Protein AF-A0A7W1BH94-F1 (afdb_monomer_lite)

Radius of gyration: 22.8 Å; chains: 1; bounding box: 73×37×32 Å

Foldseek 3Di:
DDDDDDDDDPPDDPPPPCPDPPPPDPDFAFPDADPVGDTDTDDDDPDQWDDCVRLVDPDIDGCPPCDDPVCDPPDSCNVVVVVD

Sequence (84 aa):
MRLGAVRVTAEGAPRQLSLLPEQARPALRILDQRERGTRFIRLSVRSVLNSPATTGMGFWSVNPYVGCEFGCTYCYARDTHRYT

pLDDT: mean 72.52, std 15.75, range [35.16, 91.88]

Structure (mmCIF, N/CA/C/O backbone):
data_AF-A0A7W1BH94-F1
#
_entry.id   AF-A0A7W1BH94-F1
#
loop_
_atom_site.group_PDB
_atom_site.id
_atom_site.type_symbol
_atom_site.label_atom_id
_atom_site.label_alt_id
_atom_site.label_comp_id
_atom_site.label_asym_id
_atom_site.label_entity_id
_atom_site.label_seq_id
_atom_site.pdbx_PDB_ins_code
_atom_site.Cartn_x
_atom_site.Cartn_y
_atom_site.Cartn_z
_atom_site.occupancy
_atom_site.B_iso_or_equiv
_atom_site.auth_seq_id
_atom_site.auth_comp_id
_atom_site.auth_asym_id
_atom_site.auth_atom_id
_atom_site.pdbx_PDB_model_num
ATOM 1 N N . MET A 1 1 ? -59.862 -28.172 5.798 1.00 36.91 1 MET A N 1
ATOM 2 C CA . MET A 1 1 ? -59.820 -27.197 6.913 1.00 36.91 1 MET A CA 1
ATOM 3 C C . MET A 1 1 ? -58.737 -26.175 6.583 1.00 36.91 1 MET A C 1
ATOM 5 O O . MET A 1 1 ? -57.712 -26.569 6.046 1.00 36.91 1 MET A O 1
ATOM 9 N N . ARG A 1 2 ? -59.041 -24.882 6.730 1.00 44.12 2 ARG A N 1
ATOM 10 C CA . ARG A 1 2 ? -58.340 -23.740 6.112 1.00 44.12 2 ARG A CA 1
ATOM 11 C C . ARG A 1 2 ? -56.906 -23.569 6.639 1.00 44.12 2 ARG A C 1
ATOM 13 O O . ARG A 1 2 ? -56.701 -23.629 7.845 1.00 44.12 2 ARG A O 1
ATOM 20 N N . LEU A 1 3 ? -55.950 -23.313 5.739 1.00 40.53 3 LEU A N 1
ATOM 21 C CA . LEU A 1 3 ? -54.586 -22.894 6.079 1.00 40.53 3 LEU A CA 1
ATOM 22 C C . LEU A 1 3 ? -54.659 -21.530 6.783 1.00 40.53 3 LEU A C 1
ATOM 24 O O . LEU A 1 3 ? -55.002 -20.523 6.165 1.00 40.53 3 LEU A O 1
ATOM 28 N N . GLY A 1 4 ? -54.419 -21.520 8.095 1.00 35.16 4 GLY A N 1
ATOM 29 C CA . GLY A 1 4 ? -54.339 -20.300 8.893 1.00 35.16 4 GLY A CA 1
ATOM 30 C C . GLY A 1 4 ? -53.096 -19.497 8.518 1.00 35.16 4 GLY A C 1
ATOM 31 O O . GLY A 1 4 ? -52.012 -20.058 8.378 1.00 35.16 4 GLY A O 1
ATOM 32 N N . ALA A 1 5 ? -53.266 -18.187 8.342 1.00 54.91 5 ALA A N 1
ATOM 33 C CA . ALA A 1 5 ? -52.187 -17.256 8.046 1.00 54.91 5 ALA A CA 1
ATOM 34 C C . ALA A 1 5 ? -51.103 -17.326 9.133 1.00 54.91 5 ALA A C 1
ATOM 36 O O . ALA A 1 5 ? -51.326 -16.922 10.277 1.00 54.91 5 ALA A O 1
ATOM 37 N N . VAL A 1 6 ? -49.926 -17.830 8.762 1.00 48.91 6 VAL A N 1
ATOM 38 C CA . VAL A 1 6 ? -48.729 -17.767 9.601 1.00 48.91 6 VAL A CA 1
ATOM 39 C C . VAL A 1 6 ? -48.297 -16.306 9.660 1.00 48.91 6 VAL A C 1
ATOM 41 O O . VAL A 1 6 ? -47.849 -15.730 8.670 1.00 48.91 6 VAL A O 1
ATOM 44 N N . ARG A 1 7 ? -48.484 -15.685 10.825 1.00 49.16 7 ARG A N 1
ATOM 45 C CA . ARG A 1 7 ? -47.924 -14.369 11.130 1.00 49.16 7 ARG A CA 1
ATOM 46 C C . ARG A 1 7 ? -46.425 -14.539 11.346 1.00 49.16 7 ARG A C 1
ATOM 48 O O . ARG A 1 7 ? -46.016 -15.239 12.266 1.00 49.16 7 ARG A O 1
ATOM 55 N N . VAL A 1 8 ? -45.626 -13.902 10.494 1.00 48.62 8 VAL A N 1
ATOM 56 C CA . VAL A 1 8 ? -44.177 -13.792 10.681 1.00 48.62 8 VAL A CA 1
ATOM 57 C C . VAL A 1 8 ? -43.947 -12.884 11.886 1.00 48.62 8 VAL A C 1
ATOM 59 O O . VAL A 1 8 ? -44.175 -11.677 11.812 1.00 48.62 8 VAL A O 1
ATOM 62 N N . THR A 1 9 ? -43.560 -13.466 13.017 1.00 48.62 9 THR A N 1
ATOM 63 C CA . THR A 1 9 ? -43.070 -12.698 14.160 1.00 48.62 9 THR A CA 1
ATOM 64 C C . THR A 1 9 ? -41.659 -12.215 13.837 1.00 48.62 9 THR A C 1
ATOM 66 O O . THR A 1 9 ? -40.813 -12.970 13.359 1.00 48.62 9 THR A O 1
ATOM 69 N N . ALA A 1 10 ? -41.407 -10.927 14.054 1.00 52.00 10 ALA A N 1
ATOM 70 C CA . ALA A 1 10 ? -40.132 -10.265 13.784 1.00 52.00 10 ALA A CA 1
ATOM 71 C C . ALA A 1 10 ? -39.042 -10.620 14.822 1.00 52.00 10 ALA A C 1
ATOM 73 O O . ALA A 1 10 ? -38.284 -9.754 15.244 1.00 52.00 10 ALA A O 1
ATOM 74 N N . GLU A 1 11 ? -38.964 -11.879 15.260 1.00 46.88 11 GLU A N 1
ATOM 75 C CA . GLU A 1 11 ? -38.025 -12.326 16.306 1.00 46.88 11 GLU A CA 1
ATOM 76 C C . GLU A 1 11 ? -36.824 -13.112 15.759 1.00 46.88 11 GLU A C 1
ATOM 78 O O . GLU A 1 11 ? -36.075 -13.741 16.501 1.00 46.88 11 GLU A O 1
ATOM 83 N N . GLY A 1 12 ? -36.585 -13.046 14.450 1.00 46.16 12 GLY A N 1
ATOM 84 C CA . GLY A 1 12 ? -35.378 -13.579 13.830 1.00 46.16 12 GLY A CA 1
ATOM 85 C C . GLY A 1 12 ? -34.605 -12.464 13.151 1.00 46.16 12 GLY A C 1
ATOM 86 O O . GLY A 1 12 ? -34.983 -12.046 12.059 1.00 46.16 12 GLY A O 1
ATOM 87 N N . ALA A 1 13 ? -33.511 -12.003 13.764 1.00 48.06 13 ALA A N 1
ATOM 88 C CA . ALA A 1 13 ? -32.508 -11.215 13.052 1.00 48.06 13 ALA A CA 1
ATOM 89 C C . ALA A 1 13 ? -32.159 -11.937 11.736 1.00 48.06 13 ALA A C 1
ATOM 91 O O . ALA A 1 13 ? -32.037 -13.169 11.761 1.00 48.06 13 ALA A O 1
ATOM 92 N N . PRO A 1 14 ? -32.024 -11.227 10.599 1.00 45.12 14 PRO A N 1
ATOM 93 C CA . PRO A 1 14 ? -31.718 -11.860 9.325 1.00 45.12 14 PRO A CA 1
ATOM 94 C C . PRO A 1 14 ? -30.398 -12.616 9.473 1.00 45.12 14 PRO A C 1
ATOM 96 O O . PRO A 1 14 ? -29.319 -12.028 9.509 1.00 45.12 14 PRO A O 1
ATOM 99 N N . ARG A 1 15 ? -30.484 -13.942 9.615 1.00 55.31 15 ARG A N 1
ATOM 100 C CA . ARG A 1 15 ? -29.323 -14.824 9.618 1.00 55.31 15 ARG A CA 1
ATOM 101 C C . ARG A 1 15 ? -28.855 -14.919 8.180 1.00 55.31 15 ARG A C 1
ATOM 103 O O . ARG A 1 15 ? -29.263 -15.815 7.446 1.00 55.31 15 ARG A O 1
ATOM 110 N N . GLN A 1 16 ? -28.043 -13.948 7.772 1.00 59.31 16 GLN A N 1
ATOM 111 C CA . GLN A 1 16 ? -27.253 -14.058 6.560 1.00 59.31 16 GLN A CA 1
ATOM 112 C C . GLN A 1 16 ? -26.481 -15.373 6.659 1.00 59.31 16 GLN A C 1
ATOM 114 O O . GLN A 1 16 ? -25.642 -15.532 7.542 1.00 59.31 16 GLN A O 1
ATOM 119 N N . LEU A 1 17 ? -26.849 -16.351 5.826 1.00 55.41 17 LEU A N 1
ATOM 120 C CA . LEU A 1 17 ? -26.165 -17.636 5.778 1.00 55.41 17 LEU A CA 1
ATOM 121 C C . LEU A 1 17 ? -24.688 -17.358 5.493 1.00 55.41 17 LEU A C 1
ATOM 123 O O . LEU A 1 17 ? -24.349 -16.822 4.436 1.00 55.41 17 LEU A O 1
ATOM 127 N N . SER A 1 18 ? -23.821 -17.707 6.441 1.00 63.09 18 SER A N 1
ATOM 128 C CA . SER A 1 18 ? -22.372 -17.611 6.301 1.00 63.09 18 SER A CA 1
ATOM 129 C C . SER A 1 18 ? -21.907 -18.640 5.268 1.00 63.09 18 SER A C 1
ATOM 131 O O . SER A 1 18 ? -21.484 -19.739 5.609 1.00 63.09 18 SER A O 1
ATOM 133 N N . LEU A 1 19 ? -22.022 -18.300 3.980 1.00 61.28 19 LEU A N 1
ATOM 134 C CA . LEU A 1 19 ? -21.558 -19.124 2.853 1.00 61.28 19 LEU A CA 1
ATOM 135 C C . LEU A 1 19 ? -20.027 -19.268 2.810 1.00 61.28 19 LEU A C 1
ATOM 137 O O . LEU A 1 19 ? -19.491 -19.965 1.953 1.00 61.28 19 LEU A O 1
ATOM 141 N N . LEU A 1 20 ? -19.320 -18.614 3.729 1.00 59.81 20 LEU A N 1
ATOM 142 C CA . LEU A 1 20 ? -17.883 -18.705 3.904 1.00 59.81 20 LEU A CA 1
ATOM 143 C C . LEU A 1 20 ? -17.611 -19.069 5.366 1.00 59.81 20 LEU A C 1
ATOM 145 O O . LEU A 1 20 ? -18.225 -18.463 6.251 1.00 59.81 20 LEU A O 1
ATOM 149 N N . PRO A 1 21 ? -16.714 -20.034 5.646 1.00 59.22 21 PRO A N 1
ATOM 150 C CA . PRO A 1 21 ? -16.263 -20.263 7.007 1.00 59.22 21 PRO A CA 1
ATOM 151 C C . PRO A 1 21 ? -15.702 -18.951 7.551 1.00 59.22 21 PRO A C 1
ATOM 153 O O . PRO A 1 21 ? -14.972 -18.246 6.851 1.00 59.22 21 PRO A O 1
ATOM 156 N N . GLU A 1 22 ? -16.056 -18.624 8.791 1.00 61.31 22 GLU A N 1
ATOM 157 C CA . GLU A 1 22 ? -15.494 -17.482 9.501 1.00 61.31 22 GLU A CA 1
ATOM 158 C C . GLU A 1 22 ? -14.016 -17.782 9.756 1.00 61.31 22 GLU A C 1
ATOM 160 O O . GLU A 1 22 ? -13.622 -18.373 10.760 1.00 61.31 22 GLU A O 1
ATOM 165 N N . GLN A 1 23 ? -13.184 -17.481 8.761 1.00 61.59 23 GLN A N 1
ATOM 166 C CA . GLN A 1 23 ? -11.746 -17.592 8.883 1.00 61.59 23 GLN A CA 1
ATOM 167 C C . GLN A 1 23 ? -11.334 -16.539 9.902 1.00 61.59 23 GLN A C 1
ATOM 169 O O . GLN A 1 23 ? -11.278 -15.349 9.585 1.00 61.59 23 GLN A O 1
ATOM 174 N N . ALA A 1 24 ? -11.086 -16.980 11.137 1.00 58.94 24 ALA A N 1
ATOM 175 C CA . ALA A 1 24 ? -10.512 -16.146 12.174 1.00 58.94 24 ALA A CA 1
ATOM 176 C C . ALA A 1 24 ? -9.222 -15.535 11.617 1.00 58.94 24 ALA A C 1
ATOM 178 O O . ALA A 1 24 ? -8.204 -16.216 11.463 1.00 58.94 24 ALA A O 1
ATOM 179 N N . ARG A 1 25 ? -9.276 -14.250 11.251 1.00 61.00 25 ARG A N 1
ATOM 180 C CA . ARG A 1 25 ? -8.078 -13.511 10.864 1.00 61.00 25 ARG A CA 1
ATOM 181 C C . ARG A 1 25 ? -7.146 -13.556 12.079 1.00 61.00 25 ARG A C 1
ATOM 183 O O . ARG A 1 25 ? -7.597 -13.209 13.174 1.00 61.00 25 ARG A O 1
ATOM 190 N N . PRO A 1 26 ? -5.885 -14.001 11.937 1.00 62.34 26 PRO A N 1
ATOM 191 C CA . PRO A 1 26 ? -4.971 -14.039 13.068 1.00 62.34 26 PRO A CA 1
ATOM 192 C C . PRO A 1 26 ? -4.888 -12.643 13.685 1.00 62.34 26 PRO A C 1
ATOM 194 O O . PRO A 1 26 ? -4.759 -11.651 12.966 1.00 62.34 26 PRO A O 1
ATOM 197 N N . ALA A 1 27 ? -4.994 -12.562 15.012 1.00 71.25 27 ALA A N 1
ATOM 198 C CA . ALA A 1 27 ? -4.901 -11.296 15.722 1.00 71.25 27 ALA A CA 1
ATOM 199 C C . ALA A 1 27 ? -3.507 -10.692 15.487 1.00 71.25 27 ALA A C 1
ATOM 201 O O . ALA A 1 27 ? -2.502 -11.171 16.015 1.00 71.25 27 ALA A O 1
ATOM 202 N N . LEU A 1 28 ? -3.435 -9.662 14.644 1.00 80.19 28 LEU A N 1
ATOM 203 C CA . LEU A 1 28 ? -2.184 -8.979 14.335 1.00 80.19 28 LEU A CA 1
ATOM 204 C C . LEU A 1 28 ? -1.741 -8.161 15.553 1.00 80.19 28 LEU A C 1
ATOM 206 O O . LEU A 1 28 ? -2.533 -7.423 16.142 1.00 80.19 28 LEU A O 1
ATOM 210 N N . ARG A 1 29 ? -0.466 -8.286 15.944 1.00 86.62 29 ARG A N 1
ATOM 211 C CA . ARG A 1 29 ? 0.081 -7.565 17.103 1.00 86.62 29 ARG A CA 1
ATOM 212 C C . ARG A 1 29 ? 0.117 -6.067 16.810 1.00 86.62 29 ARG A C 1
ATOM 214 O O . ARG A 1 29 ? 0.806 -5.655 15.882 1.00 86.62 29 ARG A O 1
ATOM 221 N N . ILE A 1 30 ? -0.539 -5.262 17.640 1.00 89.19 30 ILE A N 1
ATOM 222 C CA . ILE A 1 30 ? -0.424 -3.801 17.589 1.00 89.19 30 ILE A CA 1
ATOM 223 C C . ILE A 1 30 ? 0.969 -3.406 18.094 1.00 89.19 30 ILE A C 1
ATOM 225 O O . ILE A 1 30 ? 1.401 -3.835 19.165 1.00 89.19 30 ILE A O 1
ATOM 229 N N . LEU A 1 31 ? 1.687 -2.647 17.276 1.00 88.75 31 LEU A N 1
ATOM 230 C CA . LEU A 1 31 ? 2.998 -2.083 17.572 1.00 88.75 31 LEU A CA 1
ATOM 231 C C . LEU A 1 31 ? 2.875 -0.685 18.176 1.00 88.75 31 LEU A C 1
ATOM 233 O O . LEU A 1 31 ? 3.621 -0.374 19.095 1.00 88.75 31 LEU A O 1
ATOM 237 N N . ASP A 1 32 ? 1.955 0.131 17.655 1.00 90.06 32 ASP A N 1
ATOM 238 C CA . ASP A 1 32 ? 1.747 1.519 18.077 1.00 90.06 32 ASP A CA 1
ATOM 239 C C . ASP A 1 32 ? 0.356 2.023 17.631 1.00 90.06 32 ASP A C 1
ATOM 241 O O . ASP A 1 32 ? -0.287 1.413 16.765 1.00 90.06 32 ASP A O 1
ATOM 245 N N . GLN A 1 33 ? -0.116 3.133 18.201 1.00 90.88 33 GLN A N 1
ATOM 246 C CA . GLN A 1 33 ? -1.378 3.782 17.850 1.00 90.88 33 GLN A CA 1
ATOM 247 C C . GLN A 1 33 ? -1.250 5.311 17.893 1.00 90.88 33 GLN A C 1
ATOM 249 O O . GLN A 1 33 ? -0.856 5.894 18.899 1.00 90.88 33 GLN A O 1
ATOM 254 N N . ARG A 1 34 ? -1.649 5.980 16.806 1.00 88.69 34 ARG A N 1
ATOM 255 C CA . ARG A 1 34 ? -1.754 7.447 16.751 1.00 88.69 34 ARG A CA 1
ATOM 256 C C . ARG A 1 34 ? -3.057 7.928 17.385 1.00 88.69 34 ARG A C 1
ATOM 258 O O . ARG A 1 34 ? -4.077 7.245 17.320 1.00 88.69 34 ARG A O 1
ATOM 265 N N . GLU A 1 35 ? -3.053 9.170 17.863 1.00 89.12 35 GLU A N 1
ATOM 266 C CA . GLU A 1 35 ? -4.239 9.859 18.402 1.00 89.12 35 GLU A CA 1
ATOM 267 C C . GLU A 1 35 ? -5.411 9.898 17.411 1.00 89.12 35 GLU A C 1
ATOM 269 O O . GLU A 1 35 ? -6.564 9.743 17.797 1.00 89.12 35 GLU A O 1
ATOM 274 N N . ARG A 1 36 ? -5.118 10.017 16.108 1.00 86.12 36 ARG A N 1
ATOM 275 C CA . ARG A 1 36 ? -6.122 9.988 15.028 1.00 86.12 36 ARG A CA 1
ATOM 276 C C . ARG A 1 36 ? -6.702 8.593 14.739 1.00 86.12 36 ARG A C 1
ATOM 278 O O . ARG A 1 36 ? -7.458 8.439 13.787 1.00 86.12 36 ARG A O 1
ATOM 285 N N . GLY A 1 37 ? -6.344 7.573 15.522 1.00 86.44 37 GLY A N 1
ATOM 286 C CA . GLY A 1 37 ? -6.895 6.218 15.419 1.00 86.44 37 GLY A CA 1
ATOM 287 C C . GLY A 1 37 ? -6.128 5.265 14.498 1.00 86.44 37 GLY A C 1
ATOM 288 O O . GLY A 1 37 ? -6.467 4.082 14.438 1.00 86.44 37 GLY A O 1
ATOM 289 N N . THR A 1 38 ? -5.076 5.726 13.814 1.00 87.12 38 THR A N 1
ATOM 290 C CA . THR A 1 38 ? -4.191 4.852 13.028 1.00 87.12 38 THR A CA 1
ATOM 291 C C . THR A 1 38 ? -3.498 3.851 13.947 1.00 87.12 38 THR A C 1
ATOM 293 O O . THR A 1 38 ? -2.814 4.251 14.886 1.00 87.12 38 THR A O 1
ATOM 296 N N . ARG A 1 39 ? -3.625 2.552 13.658 1.00 87.31 39 ARG A N 1
ATOM 297 C CA . ARG A 1 39 ? -2.921 1.477 14.374 1.00 87.31 39 ARG A CA 1
ATOM 298 C C . ARG A 1 39 ? -1.819 0.906 13.496 1.00 87.31 39 ARG A C 1
ATOM 300 O O . ARG A 1 39 ? -2.088 0.468 12.381 1.00 87.31 39 ARG A O 1
ATOM 307 N N . PHE A 1 40 ? -0.603 0.853 14.021 1.00 86.25 40 PHE A N 1
ATOM 308 C CA . PHE A 1 40 ? 0.503 0.142 13.396 1.00 86.25 40 PHE A CA 1
ATOM 309 C C . PHE A 1 40 ? 0.476 -1.297 13.876 1.00 86.25 40 PHE A C 1
ATOM 311 O O . PHE A 1 40 ? 0.473 -1.555 15.077 1.00 86.25 40 PHE A O 1
ATOM 318 N N . ILE A 1 41 ? 0.446 -2.241 12.945 1.00 85.56 41 ILE A N 1
ATOM 319 C CA . ILE A 1 41 ? 0.345 -3.668 13.242 1.00 85.56 41 ILE A CA 1
ATOM 320 C C . ILE A 1 41 ? 1.546 -4.407 12.670 1.00 85.56 41 ILE A C 1
ATOM 322 O O . ILE A 1 41 ? 2.054 -4.082 11.598 1.00 85.56 41 ILE A O 1
ATOM 326 N N . ARG A 1 42 ? 2.015 -5.422 13.392 1.00 84.19 42 ARG A N 1
ATOM 327 C CA . ARG A 1 42 ? 3.079 -6.300 12.923 1.00 84.19 42 ARG A CA 1
ATOM 328 C C . ARG A 1 42 ? 2.508 -7.271 11.902 1.00 84.19 42 ARG A C 1
ATOM 330 O O . ARG A 1 42 ? 1.609 -8.047 12.220 1.00 84.19 42 ARG A O 1
ATOM 337 N N . LEU A 1 43 ? 3.105 -7.276 10.719 1.00 80.62 43 LEU A N 1
ATOM 338 C CA . LEU A 1 43 ? 2.787 -8.208 9.647 1.00 80.62 43 LEU A CA 1
ATOM 339 C C . LEU A 1 43 ? 3.955 -9.159 9.418 1.00 80.62 43 LEU A C 1
ATOM 341 O O . LEU A 1 43 ? 5.116 -8.747 9.412 1.00 80.62 43 LEU A O 1
ATOM 345 N N . SER A 1 44 ? 3.638 -10.434 9.215 1.00 80.62 44 SER A N 1
ATOM 346 C CA . SER A 1 44 ? 4.613 -11.412 8.737 1.00 80.62 44 SER A CA 1
ATOM 347 C C . SER A 1 44 ? 4.618 -11.354 7.216 1.00 80.62 44 SER A C 1
ATOM 349 O O . SER A 1 44 ? 3.642 -11.745 6.581 1.00 80.62 44 SER A O 1
ATOM 351 N N . VAL A 1 45 ? 5.692 -10.823 6.637 1.00 79.62 45 VAL A N 1
ATOM 352 C CA . VAL A 1 45 ? 5.832 -10.645 5.187 1.00 79.62 45 VAL A CA 1
ATOM 353 C C . VAL A 1 45 ? 6.991 -11.477 4.657 1.00 79.62 45 VAL A C 1
ATOM 355 O O . VAL A 1 45 ? 7.987 -11.680 5.348 1.00 79.62 45 VAL A O 1
ATOM 358 N N . ARG A 1 46 ? 6.877 -11.937 3.407 1.00 82.25 46 ARG A N 1
ATOM 359 C CA . ARG A 1 46 ? 7.971 -12.634 2.715 1.00 82.25 46 ARG A CA 1
ATOM 360 C C . ARG A 1 46 ? 9.134 -11.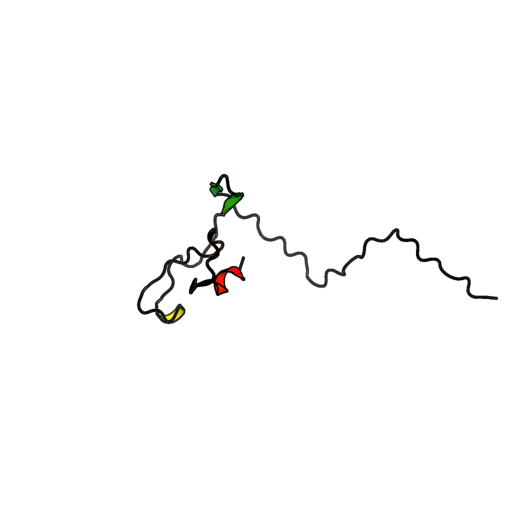693 2.377 1.00 82.25 46 ARG A C 1
ATOM 362 O O . ARG A 1 46 ? 10.283 -12.108 2.425 1.00 82.25 46 ARG A O 1
ATOM 369 N N . SER A 1 47 ? 8.829 -10.448 2.010 1.00 83.88 47 SER A N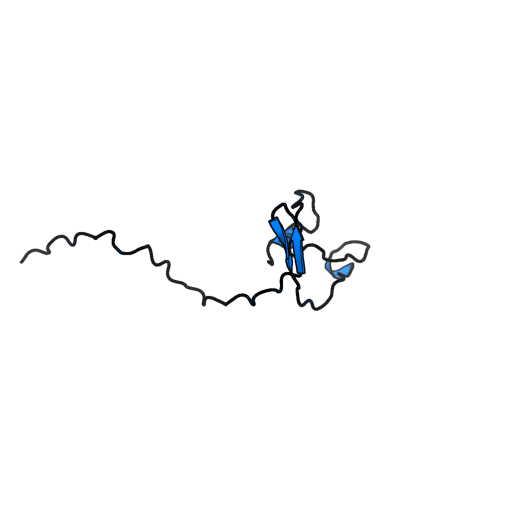 1
ATOM 370 C CA . SER A 1 47 ? 9.797 -9.386 1.720 1.00 83.88 47 SER A CA 1
ATOM 371 C C . SER A 1 47 ? 9.163 -8.026 2.004 1.00 83.88 47 SER A C 1
ATOM 373 O O . SER A 1 47 ? 7.969 -7.844 1.774 1.00 83.88 47 SER A O 1
ATOM 375 N N . VAL A 1 48 ? 9.971 -7.078 2.482 1.00 83.69 48 VAL A N 1
ATOM 376 C CA . VAL A 1 48 ? 9.583 -5.665 2.651 1.00 83.69 48 VAL A CA 1
ATOM 377 C C . VAL A 1 48 ? 9.778 -4.870 1.351 1.00 83.69 48 VAL A C 1
ATOM 379 O O . VAL A 1 48 ? 9.100 -3.866 1.126 1.00 83.69 48 VAL A O 1
ATOM 382 N N . LEU A 1 49 ? 10.693 -5.326 0.489 1.00 87.06 49 LEU A N 1
ATOM 383 C CA . LEU A 1 49 ? 11.047 -4.678 -0.771 1.00 87.06 49 LEU A CA 1
ATOM 384 C C . LEU A 1 49 ? 10.332 -5.333 -1.955 1.00 87.06 49 LEU A C 1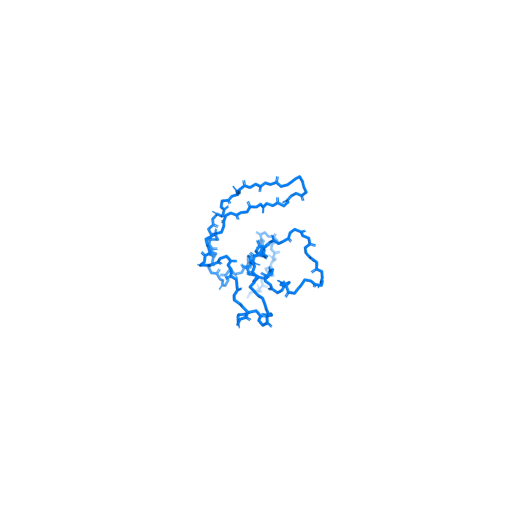
ATOM 386 O O . LEU A 1 49 ? 10.344 -6.561 -2.093 1.00 87.06 49 LEU A O 1
ATOM 390 N N . ASN A 1 50 ? 9.782 -4.495 -2.830 1.00 83.69 50 ASN A N 1
ATOM 391 C CA . ASN A 1 50 ? 9.250 -4.867 -4.131 1.00 83.69 50 ASN A CA 1
ATOM 392 C C . ASN A 1 50 ? 10.276 -4.553 -5.219 1.00 83.69 50 ASN A C 1
ATOM 394 O O . ASN A 1 50 ? 10.849 -3.459 -5.256 1.00 83.69 50 ASN A O 1
ATOM 398 N N . SER A 1 51 ? 10.454 -5.497 -6.138 1.00 89.06 51 SER A N 1
ATOM 399 C CA . SER A 1 51 ? 11.350 -5.311 -7.275 1.00 89.06 51 SER A CA 1
ATOM 400 C C . SER A 1 51 ? 10.719 -4.435 -8.368 1.00 89.06 51 SER A C 1
ATOM 402 O O . SER A 1 51 ? 9.493 -4.470 -8.532 1.00 89.06 51 SER A O 1
ATOM 404 N N . PRO A 1 52 ? 11.539 -3.733 -9.174 1.00 90.81 52 PRO A N 1
ATOM 405 C CA . PRO A 1 52 ? 11.105 -3.091 -10.417 1.00 90.81 52 PRO A CA 1
ATOM 406 C C . PRO A 1 52 ? 10.254 -3.993 -11.318 1.00 90.81 52 PRO A C 1
ATOM 408 O O . PRO A 1 52 ? 9.243 -3.564 -11.862 1.00 90.81 52 PRO A O 1
ATOM 411 N N . ALA A 1 53 ? 10.617 -5.275 -11.431 1.00 90.44 53 ALA A N 1
ATOM 412 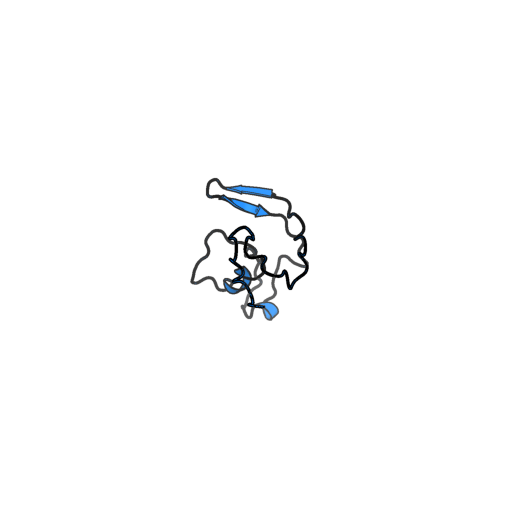C CA . ALA A 1 53 ? 9.898 -6.242 -12.260 1.00 90.44 53 ALA A CA 1
ATOM 413 C C . ALA A 1 53 ? 8.486 -6.553 -11.732 1.00 90.44 53 ALA A C 1
ATOM 415 O O . ALA A 1 53 ? 7.594 -6.878 -12.507 1.00 90.44 53 ALA A O 1
ATOM 416 N N . THR A 1 54 ? 8.274 -6.453 -10.417 1.00 84.94 54 THR A N 1
ATOM 417 C CA . THR A 1 54 ? 6.969 -6.696 -9.785 1.00 84.94 54 THR A CA 1
ATOM 418 C C . THR A 1 54 ? 6.048 -5.484 -9.897 1.00 84.94 54 THR A C 1
ATOM 420 O O . THR A 1 54 ? 4.839 -5.646 -10.026 1.00 84.94 54 THR A O 1
ATOM 423 N N . THR A 1 55 ? 6.603 -4.274 -9.808 1.00 82.25 55 THR A N 1
ATOM 424 C CA . THR A 1 55 ? 5.822 -3.028 -9.753 1.00 82.25 55 THR A CA 1
ATOM 425 C C . THR A 1 55 ? 5.716 -2.309 -11.094 1.00 82.25 55 THR A C 1
ATOM 427 O O . THR A 1 55 ? 4.869 -1.433 -11.237 1.00 82.25 55 THR A O 1
ATOM 430 N N . GLY A 1 56 ? 6.586 -2.632 -12.055 1.00 86.69 56 GLY A N 1
ATOM 431 C CA . GLY A 1 56 ? 6.730 -1.898 -13.315 1.00 86.69 56 GLY A CA 1
ATOM 432 C C . GLY A 1 56 ? 7.431 -0.542 -13.169 1.00 86.69 56 GLY A C 1
ATOM 433 O O . GLY A 1 56 ? 7.527 0.204 -14.140 1.00 86.69 56 GLY A O 1
ATOM 434 N N . MET A 1 57 ? 7.920 -0.201 -11.973 1.00 84.62 57 MET A N 1
ATOM 435 C CA . MET A 1 57 ? 8.618 1.059 -11.715 1.00 84.62 57 MET A CA 1
ATOM 436 C C . MET A 1 57 ? 10.126 0.889 -11.901 1.00 84.62 57 MET A C 1
ATOM 438 O O . MET A 1 57 ? 10.681 -0.141 -11.540 1.00 84.62 57 MET A O 1
ATOM 442 N N . GLY A 1 58 ? 10.826 1.920 -12.380 1.00 91.88 58 GLY A N 1
ATOM 443 C CA . GLY A 1 58 ? 12.284 1.895 -12.595 1.00 91.88 58 GLY A CA 1
ATOM 444 C C . GLY A 1 58 ? 13.146 1.870 -11.321 1.00 91.88 58 GLY A C 1
ATOM 445 O O . GLY A 1 58 ? 14.339 2.152 -11.388 1.00 91.88 58 GLY A O 1
ATOM 446 N N . PHE A 1 59 ? 12.562 1.585 -10.157 1.00 89.56 59 PHE A N 1
ATOM 447 C CA . PHE A 1 59 ? 13.232 1.593 -8.860 1.00 89.56 59 PHE A CA 1
ATOM 448 C C . PHE A 1 59 ? 12.632 0.550 -7.909 1.00 89.56 59 PHE A C 1
ATOM 450 O O . PHE A 1 59 ? 11.483 0.128 -8.051 1.00 89.56 59 PHE A O 1
ATOM 457 N N . TRP A 1 60 ? 13.425 0.136 -6.919 1.00 90.12 60 TRP A N 1
ATOM 458 C CA . TRP A 1 60 ? 12.949 -0.689 -5.810 1.00 90.12 60 TRP A CA 1
ATOM 459 C C . TRP A 1 60 ? 12.054 0.137 -4.898 1.00 90.12 60 TRP A C 1
ATOM 461 O O . TRP A 1 60 ? 12.424 1.243 -4.504 1.00 90.12 60 TRP A O 1
ATOM 471 N N . SER A 1 61 ? 10.899 -0.407 -4.527 1.00 82.56 61 SER A N 1
ATOM 472 C CA . SER A 1 61 ? 10.009 0.244 -3.572 1.00 82.56 61 SER A CA 1
ATOM 473 C C . SER A 1 61 ? 9.910 -0.560 -2.287 1.00 82.56 61 SER A C 1
ATOM 475 O O . SER A 1 61 ? 9.932 -1.787 -2.287 1.00 82.56 61 SER A O 1
ATOM 477 N N . VAL A 1 62 ? 9.788 0.136 -1.165 1.00 81.94 62 VAL A N 1
ATOM 478 C CA . VAL A 1 62 ? 9.275 -0.465 0.067 1.00 81.94 62 VAL A CA 1
ATOM 479 C C . VAL A 1 62 ? 7.755 -0.518 -0.072 1.00 81.94 62 VAL A C 1
ATOM 481 O O . VAL A 1 62 ? 7.178 0.400 -0.656 1.00 81.94 62 VAL A O 1
ATOM 484 N N . ASN A 1 63 ? 7.099 -1.563 0.440 1.00 68.06 63 ASN A N 1
ATOM 485 C CA . ASN A 1 63 ? 5.641 -1.588 0.570 1.00 68.06 63 ASN A CA 1
ATOM 486 C C . ASN A 1 63 ? 5.199 -1.062 1.954 1.00 68.06 63 ASN A C 1
ATOM 488 O O . ASN A 1 63 ? 5.028 -1.865 2.870 1.00 68.06 63 ASN A O 1
ATOM 492 N N . PRO A 1 64 ? 4.987 0.252 2.154 1.00 61.72 64 PRO A N 1
ATOM 493 C CA . PRO A 1 64 ? 4.383 0.779 3.377 1.00 61.72 64 PRO A CA 1
ATOM 494 C C . PRO A 1 64 ? 2.851 0.602 3.423 1.00 61.72 64 PRO A C 1
ATOM 496 O O . PRO A 1 64 ? 2.216 1.121 4.333 1.00 61.72 64 PRO A O 1
ATOM 499 N N . TYR A 1 65 ? 2.229 -0.058 2.437 1.00 55.91 65 TYR A N 1
ATOM 500 C CA . TYR A 1 65 ? 0.822 0.168 2.080 1.00 55.91 65 TYR A CA 1
ATOM 501 C C . TYR A 1 65 ? -0.168 -0.905 2.531 1.00 55.91 65 TYR A C 1
ATOM 503 O O . TYR A 1 65 ? -1.327 -0.876 2.109 1.00 55.91 65 TYR A O 1
ATOM 511 N N . VAL A 1 66 ? 0.221 -1.829 3.410 1.00 65.81 66 VAL A N 1
ATOM 512 C CA . VAL A 1 66 ? -0.785 -2.593 4.162 1.00 65.81 66 VAL A CA 1
ATOM 513 C C . VAL A 1 66 ? -1.322 -1.667 5.262 1.00 65.81 66 VAL A C 1
ATOM 515 O O . VAL A 1 66 ? -0.937 -1.760 6.423 1.00 65.81 66 VAL A O 1
ATOM 518 N N . GLY A 1 67 ? -2.148 -0.704 4.836 1.00 69.94 67 GLY A N 1
ATOM 519 C CA . GLY A 1 67 ? -2.686 0.385 5.653 1.00 69.94 67 GLY A CA 1
ATOM 520 C C . GLY A 1 67 ? -1.800 1.638 5.676 1.00 69.94 67 GLY A C 1
ATOM 521 O O . GLY A 1 67 ? -1.039 1.840 6.616 1.00 69.94 67 GLY A O 1
ATOM 522 N N . CYS A 1 68 ? -1.936 2.517 4.673 1.00 78.38 68 CYS A N 1
ATOM 523 C CA . CYS A 1 68 ? -1.429 3.893 4.753 1.00 78.38 68 CYS A CA 1
ATOM 524 C C . CYS A 1 68 ? -2.522 4.814 5.309 1.00 78.38 68 CYS A C 1
ATOM 526 O O . CYS A 1 68 ? -3.625 4.864 4.766 1.00 78.38 68 CYS A O 1
ATOM 528 N N . GLU A 1 69 ? -2.209 5.581 6.355 1.00 80.88 69 GLU A N 1
ATOM 529 C CA . GLU A 1 69 ? -3.183 6.465 7.014 1.00 80.88 69 GLU A CA 1
ATOM 530 C C . GLU A 1 69 ? -3.667 7.634 6.145 1.00 80.88 69 GLU A C 1
ATOM 532 O O . GLU A 1 69 ? -4.731 8.189 6.401 1.00 80.88 69 GLU A O 1
ATOM 537 N N . PHE A 1 70 ? -2.915 8.001 5.102 1.00 81.25 70 PHE A N 1
ATOM 538 C CA . PHE A 1 70 ? -3.237 9.147 4.246 1.00 81.25 70 PHE A CA 1
ATOM 539 C C . PHE A 1 70 ? -4.219 8.820 3.119 1.00 81.25 70 PHE A C 1
ATOM 541 O O . PHE A 1 70 ? -4.919 9.709 2.642 1.00 81.25 70 PHE A O 1
ATOM 548 N N . GLY A 1 71 ? -4.269 7.567 2.656 1.00 80.50 71 GLY A N 1
ATOM 549 C CA . GLY A 1 71 ? -5.280 7.142 1.686 1.00 80.50 71 GLY A CA 1
ATOM 550 C C . GLY A 1 71 ? -5.317 7.918 0.355 1.00 80.50 71 GLY A C 1
ATOM 551 O O . GLY A 1 71 ? -6.387 7.999 -0.252 1.00 80.50 71 GLY A O 1
ATOM 552 N N . CYS A 1 72 ? -4.199 8.495 -0.111 1.00 86.38 72 CYS A N 1
ATOM 553 C CA . CYS A 1 72 ? -4.189 9.440 -1.238 1.00 86.38 72 CYS A CA 1
ATOM 554 C C . CYS A 1 72 ? -4.813 8.865 -2.524 1.00 86.38 72 CYS A C 1
ATOM 556 O O . CYS A 1 72 ? -4.483 7.754 -2.952 1.00 86.38 72 CYS A O 1
ATOM 558 N N . THR A 1 73 ? -5.681 9.639 -3.183 1.00 86.94 73 THR A N 1
ATOM 559 C CA . THR A 1 73 ? -6.347 9.251 -4.445 1.00 86.94 73 THR A CA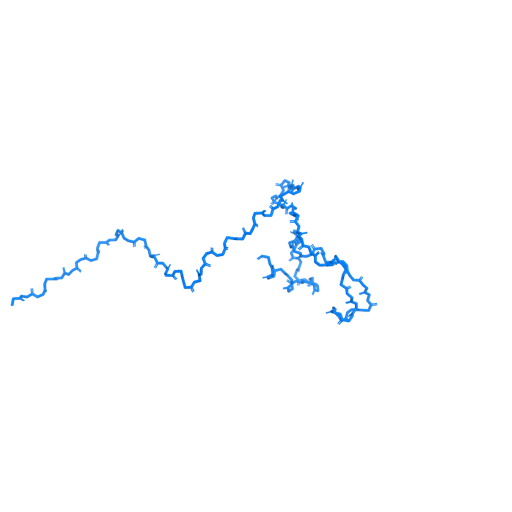 1
ATOM 560 C C . THR A 1 73 ? -5.358 9.006 -5.582 1.00 86.94 73 THR A C 1
ATOM 562 O O . THR A 1 73 ? -5.574 8.120 -6.398 1.00 86.94 73 THR A O 1
ATOM 565 N N . TYR A 1 74 ? -4.243 9.734 -5.589 1.00 86.75 74 TYR A N 1
ATOM 566 C CA . TYR A 1 74 ? -3.181 9.642 -6.593 1.00 86.75 74 TYR A CA 1
ATOM 567 C C . TYR A 1 74 ? -2.073 8.633 -6.233 1.00 86.75 74 TYR A C 1
ATOM 569 O O . TYR A 1 74 ? -1.011 8.631 -6.852 1.00 86.75 74 TYR A O 1
ATOM 577 N N . CYS A 1 75 ? -2.258 7.805 -5.199 1.00 83.00 75 CYS A N 1
ATOM 578 C CA . CYS A 1 75 ? -1.228 6.853 -4.792 1.00 83.00 75 CYS A CA 1
ATOM 579 C C . CYS A 1 75 ? -1.101 5.721 -5.820 1.00 83.00 75 CYS A C 1
ATOM 581 O O . CYS A 1 75 ? -2.056 4.978 -6.033 1.00 83.00 75 CYS A O 1
ATOM 583 N N . TYR A 1 76 ? 0.090 5.534 -6.394 1.00 80.25 76 TYR A N 1
ATOM 584 C CA . TYR A 1 76 ? 0.346 4.430 -7.330 1.00 80.25 76 TYR A CA 1
ATOM 585 C C . TYR A 1 76 ? 0.071 3.048 -6.705 1.00 80.25 76 TYR A C 1
ATOM 587 O O . TYR A 1 76 ? -0.288 2.109 -7.402 1.00 80.25 76 TYR A O 1
ATOM 595 N N . ALA A 1 77 ? 0.222 2.924 -5.382 1.00 77.62 77 ALA A N 1
ATOM 596 C CA . ALA A 1 77 ? -0.001 1.690 -4.638 1.00 77.62 77 ALA A CA 1
ATOM 597 C C . ALA A 1 77 ? -1.427 1.571 -4.073 1.00 77.62 77 ALA A C 1
ATOM 599 O O . ALA A 1 77 ? -1.687 0.695 -3.258 1.00 77.62 77 ALA A O 1
ATOM 600 N N . ARG A 1 78 ? -2.373 2.428 -4.480 1.00 80.19 78 ARG A N 1
ATOM 601 C CA . ARG A 1 78 ? -3.746 2.433 -3.943 1.00 80.19 78 ARG A CA 1
ATOM 602 C C . ARG A 1 78 ? -4.435 1.071 -4.043 1.00 80.19 78 ARG A C 1
ATOM 604 O O . ARG A 1 78 ? -5.158 0.692 -3.123 1.00 80.19 78 ARG A O 1
ATOM 611 N N . ASP A 1 79 ? -4.167 0.317 -5.107 1.00 77.12 79 ASP A N 1
ATOM 612 C CA . ASP A 1 79 ? -4.711 -1.031 -5.296 1.00 77.12 79 ASP A CA 1
ATOM 613 C C . ASP A 1 79 ? -4.325 -1.997 -4.173 1.00 77.12 79 ASP A C 1
ATOM 615 O O . ASP A 1 79 ? -5.035 -2.975 -3.935 1.00 77.12 79 ASP A O 1
ATOM 619 N N . THR A 1 80 ? -3.238 -1.740 -3.438 1.00 74.94 80 THR A N 1
ATOM 620 C CA . THR A 1 80 ? -2.821 -2.623 -2.349 1.00 74.94 80 THR A CA 1
ATOM 621 C C . THR A 1 80 ? -3.688 -2.492 -1.099 1.00 74.94 80 THR A C 1
ATOM 623 O O . THR A 1 80 ? -3.680 -3.401 -0.270 1.00 74.94 80 THR A O 1
ATOM 626 N N . HIS A 1 81 ? -4.484 -1.423 -0.970 1.00 74.25 81 HIS A N 1
ATOM 627 C CA . HIS A 1 81 ? -5.412 -1.242 0.155 1.00 74.25 81 HIS A CA 1
ATOM 628 C C . HIS A 1 81 ? -6.493 -2.334 0.224 1.00 74.25 81 HIS A C 1
ATOM 630 O O . HIS A 1 81 ? -7.129 -2.497 1.258 1.00 74.25 81 HIS A O 1
ATOM 636 N N . ARG A 1 82 ? -6.710 -3.098 -0.855 1.00 69.25 82 ARG A N 1
ATOM 637 C CA . ARG A 1 82 ? -7.708 -4.179 -0.890 1.00 69.25 82 ARG A CA 1
ATOM 638 C C . ARG A 1 82 ? -7.255 -5.487 -0.233 1.00 69.25 82 ARG A C 1
ATOM 640 O O . ARG A 1 82 ? -8.071 -6.388 -0.085 1.00 69.25 82 ARG A O 1
ATOM 647 N N . TYR A 1 83 ? -5.972 -5.624 0.109 1.00 65.06 83 TYR A N 1
ATOM 648 C CA . TYR A 1 83 ? -5.397 -6.886 0.600 1.00 65.06 83 TYR A CA 1
ATOM 649 C C . TYR A 1 83 ? -5.241 -6.949 2.133 1.00 65.06 83 TYR A C 1
ATOM 651 O O . TYR A 1 83 ? -4.504 -7.799 2.632 1.00 65.06 83 TYR A O 1
ATOM 659 N N . THR A 1 84 ? -5.910 -6.053 2.871 1.00 59.44 84 THR A N 1
ATOM 660 C CA . THR A 1 84 ? -5.951 -6.004 4.349 1.00 59.44 84 THR A CA 1
ATOM 661 C C . THR A 1 84 ? -7.122 -6.753 4.979 1.00 59.44 84 THR A C 1
ATOM 663 O O . THR A 1 84 ? -8.249 -6.773 4.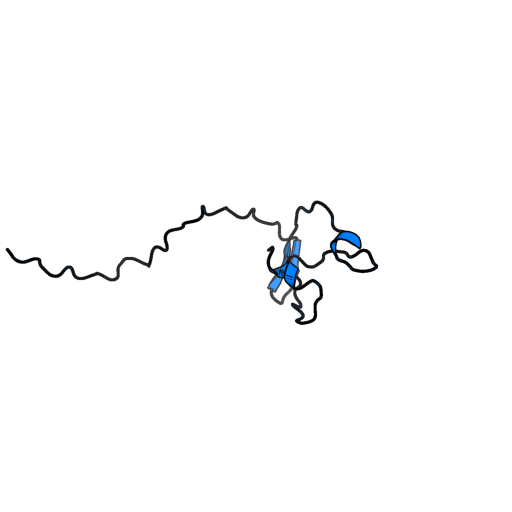436 1.00 59.44 84 THR A O 1
#

Secondary structure (DSSP, 8-state):
---------S-S-------S-------PPEEEE-TTS-EEE----S-SEEPHHHH-SSS-EE---SS-TT--TT-TTGGGGGG-